Protein AF-A0A3P7RQ59-F1 (afdb_monomer_lite)

Organism: Rodentolepis nana (NCBI:txid102285)

pLDDT: mean 80.1, std 20.22, range [39.5, 98.0]

Secondary structure (DSSP, 8-state):
--HHHHHHHSPSSPEEEESSS-S-HHHHHHHT-EEEESSS--S-SSGGGSSSSSS--

Foldseek 3Di:
DPVLVVCVPDDPPAEDEDADPPDDVVVNVVSRYPYDYPPDDPPDDPPPVPDDDPPDD

Radius of gyration: 13.71 Å; chains: 1; bounding box: 34×22×33 Å

Sequence (57 aa):
MDYESLYEVMCKPAWLFDGRLILDHQKLKKIGFHVKTIGVYSNGPLDNLHFTTRGFS

Structure (mmCIF, N/CA/C/O backbone):
data_AF-A0A3P7RQ59-F1
#
_entry.id   AF-A0A3P7RQ59-F1
#
loop_
_atom_site.group_PDB
_atom_site.id
_atom_site.type_symbol
_atom_site.label_atom_id
_atom_site.label_alt_id
_atom_site.label_comp_id
_atom_site.label_asym_id
_atom_site.label_entity_id
_atom_site.label_seq_id
_atom_site.pdbx_PDB_ins_code
_atom_site.Cartn_x
_atom_site.Cartn_y
_atom_site.Cartn_z
_atom_site.occupancy
_atom_site.B_iso_or_equiv
_atom_site.auth_seq_id
_atom_site.auth_comp_id
_atom_site.auth_asym_id
_atom_site.auth_atom_id
_atom_site.pdbx_PDB_model_num
ATOM 1 N N . MET A 1 1 ? -9.440 -0.001 -9.819 1.00 79.69 1 MET A N 1
ATOM 2 C CA . MET A 1 1 ? -10.090 -0.918 -8.860 1.00 79.69 1 MET A CA 1
ATOM 3 C C . MET A 1 1 ? -10.238 -0.192 -7.542 1.00 79.69 1 MET A C 1
ATOM 5 O O . MET A 1 1 ? -9.408 0.668 -7.254 1.00 79.69 1 MET A O 1
ATOM 9 N N . ASP A 1 2 ? -11.274 -0.528 -6.785 1.00 94.88 2 ASP A N 1
ATOM 10 C CA . ASP A 1 2 ? -11.478 -0.012 -5.437 1.00 94.88 2 ASP A CA 1
ATOM 11 C C . ASP A 1 2 ? -10.743 -0.903 -4.426 1.00 94.88 2 ASP A C 1
ATOM 13 O O . ASP A 1 2 ? -11.188 -1.997 -4.081 1.00 94.88 2 ASP A O 1
ATOM 17 N N . TYR A 1 3 ? -9.552 -0.462 -4.027 1.00 96.69 3 TYR A N 1
ATOM 18 C CA . TYR A 1 3 ? -8.711 -1.201 -3.087 1.00 96.69 3 TYR A CA 1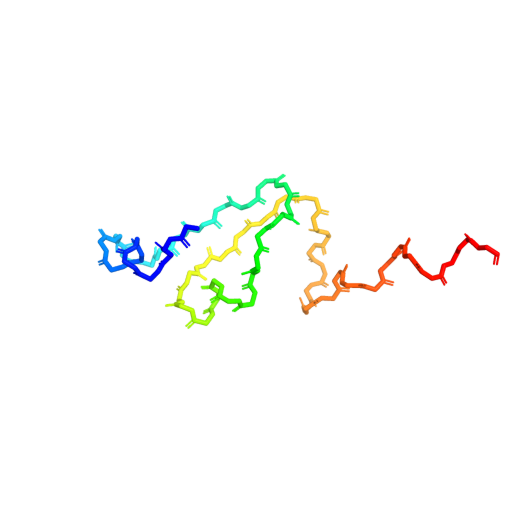
ATOM 19 C C . TYR A 1 3 ? -9.125 -0.988 -1.629 1.00 96.69 3 TYR A C 1
ATOM 21 O O . TYR A 1 3 ? -8.697 -1.762 -0.777 1.00 96.69 3 TYR A O 1
ATOM 29 N N . GLU A 1 4 ? -9.942 0.023 -1.336 1.00 97.12 4 GLU A N 1
ATOM 30 C CA . GLU A 1 4 ? -10.402 0.307 0.024 1.00 97.12 4 GLU A CA 1
ATOM 31 C C . GLU A 1 4 ? -11.457 -0.723 0.428 1.00 97.12 4 GLU A C 1
ATOM 33 O O . GLU A 1 4 ? -11.247 -1.456 1.395 1.00 97.12 4 GLU A O 1
ATOM 38 N N . SER A 1 5 ? -12.494 -0.917 -0.394 1.00 97.56 5 SER A N 1
ATOM 39 C CA . SER A 1 5 ? -13.497 -1.965 -0.147 1.00 97.56 5 SER A CA 1
ATOM 40 C C . SER A 1 5 ? -12.899 -3.374 -0.161 1.00 97.56 5 SER A C 1
ATOM 42 O O . SER A 1 5 ? -13.298 -4.233 0.624 1.00 97.56 5 SER A O 1
ATOM 44 N N . LEU A 1 6 ? -11.905 -3.629 -1.022 1.00 96.81 6 LEU A N 1
ATOM 45 C CA . LEU A 1 6 ? -11.195 -4.910 -1.012 1.00 96.81 6 LEU A CA 1
ATOM 46 C C . LEU A 1 6 ? -10.428 -5.114 0.299 1.00 96.81 6 LEU A C 1
ATOM 48 O O . LEU A 1 6 ? -10.430 -6.215 0.846 1.00 96.81 6 LEU A O 1
ATOM 52 N N . TYR A 1 7 ? -9.768 -4.071 0.809 1.00 97.94 7 TYR A N 1
ATOM 53 C CA . TYR A 1 7 ? -9.059 -4.163 2.077 1.00 97.94 7 TYR A CA 1
ATOM 54 C C . TYR A 1 7 ? -10.024 -4.521 3.208 1.00 97.94 7 TYR A C 1
ATOM 56 O O . TYR A 1 7 ? -9.704 -5.409 3.992 1.00 97.94 7 TYR A O 1
ATOM 64 N N . GLU A 1 8 ? -11.193 -3.890 3.299 1.00 98.00 8 GLU A N 1
ATOM 65 C CA . GLU A 1 8 ? -12.157 -4.114 4.389 1.00 98.00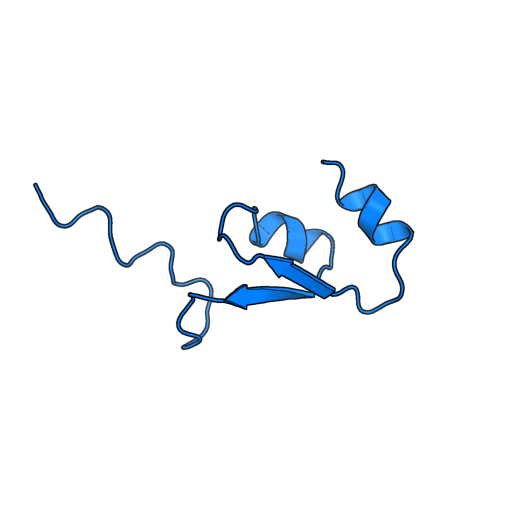 8 GLU A CA 1
ATOM 66 C C . GLU A 1 8 ? -12.562 -5.582 4.561 1.00 98.00 8 GLU A C 1
ATOM 68 O O . GLU A 1 8 ? -12.641 -6.071 5.687 1.00 98.00 8 GLU A O 1
ATOM 73 N N . VAL A 1 9 ? -12.737 -6.311 3.457 1.00 97.69 9 VAL A N 1
ATOM 74 C CA . VAL A 1 9 ? -13.185 -7.714 3.482 1.00 97.69 9 VAL A CA 1
ATOM 75 C C . VAL A 1 9 ? -12.052 -8.733 3.669 1.00 97.69 9 VAL A C 1
ATOM 77 O O . VAL A 1 9 ? -12.311 -9.928 3.801 1.00 97.69 9 VAL A O 1
ATOM 80 N N . MET A 1 10 ? -10.788 -8.298 3.683 1.00 97.88 10 MET A N 1
ATOM 81 C CA . MET A 1 10 ? -9.630 -9.190 3.813 1.00 97.88 10 MET A CA 1
ATOM 82 C C . MET A 1 10 ? -9.202 -9.421 5.266 1.00 97.88 10 MET A C 1
ATOM 84 O O . MET A 1 10 ? -9.092 -8.482 6.059 1.00 97.88 10 MET A O 1
ATOM 88 N N . CYS A 1 11 ? -8.815 -10.664 5.575 1.00 97.19 11 CYS A N 1
ATOM 89 C CA . CYS A 1 11 ? -8.161 -11.021 6.835 1.00 97.19 11 CYS A CA 1
ATOM 90 C C . CYS A 1 11 ? -6.867 -10.216 7.056 1.00 97.19 11 CYS A C 1
ATOM 92 O O . CYS A 1 11 ? -6.131 -9.925 6.108 1.00 97.19 11 CYS A O 1
ATOM 94 N N . LYS A 1 12 ? -6.584 -9.860 8.317 1.00 97.00 12 LYS A N 1
ATOM 95 C CA . LYS A 1 12 ? -5.445 -9.008 8.690 1.00 97.00 12 LYS A CA 1
ATOM 96 C C . LYS A 1 12 ? -4.280 -9.812 9.281 1.00 97.00 12 LYS A C 1
ATOM 98 O O . LYS A 1 12 ? -4.534 -10.734 10.053 1.00 97.00 12 LYS A O 1
ATOM 103 N N . PRO A 1 13 ? -3.020 -9.440 8.970 1.00 95.81 13 PRO A N 1
ATOM 104 C CA . PRO A 1 13 ? -2.610 -8.369 8.048 1.00 95.81 13 PRO A CA 1
ATOM 105 C C . PRO A 1 13 ? -2.882 -8.724 6.574 1.00 95.81 13 PRO A C 1
ATOM 107 O O . PRO A 1 13 ? -2.661 -9.858 6.154 1.00 95.81 13 PRO A O 1
ATOM 110 N N . ALA A 1 14 ? -3.349 -7.752 5.783 1.00 97.62 14 ALA A N 1
ATOM 111 C CA . ALA A 1 14 ? -3.673 -7.974 4.373 1.00 97.62 14 ALA A CA 1
ATOM 112 C C . ALA A 1 14 ? -2.425 -7.804 3.492 1.00 97.62 14 ALA A C 1
ATOM 114 O O . ALA A 1 14 ? -1.853 -6.714 3.414 1.00 97.62 14 ALA A O 1
ATOM 115 N N . TRP A 1 15 ? -2.022 -8.875 2.811 1.00 96.62 15 TRP A N 1
ATOM 116 C CA . TRP A 1 15 ? -0.865 -8.896 1.913 1.00 96.62 15 TRP A CA 1
ATOM 117 C C . TRP A 1 15 ? -1.282 -8.726 0.451 1.00 96.62 15 TRP A C 1
ATOM 119 O O . TRP A 1 15 ? -2.252 -9.342 0.011 1.00 96.62 15 TRP A O 1
ATOM 129 N N . LEU A 1 16 ? -0.528 -7.927 -0.311 1.00 94.62 16 LEU A N 1
ATOM 130 C CA . LEU A 1 16 ? -0.732 -7.741 -1.750 1.00 94.62 16 LEU A CA 1
ATOM 131 C C . LEU A 1 16 ? 0.582 -7.944 -2.511 1.00 94.62 16 LEU A C 1
ATOM 133 O O . LEU A 1 16 ? 1.585 -7.298 -2.208 1.00 94.62 16 LEU A O 1
ATOM 137 N N . PHE A 1 17 ? 0.570 -8.824 -3.512 1.00 93.44 17 PHE A N 1
ATOM 138 C CA . PHE A 1 17 ? 1.728 -9.113 -4.357 1.00 93.44 17 PHE A CA 1
ATOM 139 C C . PHE A 1 17 ? 1.574 -8.429 -5.721 1.00 93.44 17 PHE A C 1
ATOM 141 O O . PHE A 1 17 ? 0.664 -8.760 -6.476 1.00 93.44 17 PHE A O 1
ATOM 148 N N . ASP A 1 18 ? 2.468 -7.495 -6.047 1.00 91.88 18 ASP A N 1
ATOM 149 C CA . ASP A 1 18 ? 2.554 -6.866 -7.369 1.00 91.88 18 ASP A CA 1
ATOM 150 C C . ASP A 1 18 ? 3.715 -7.485 -8.153 1.00 91.88 18 ASP A C 1
ATOM 152 O O . ASP A 1 18 ? 4.880 -7.228 -7.875 1.00 91.88 18 ASP A O 1
ATOM 156 N N . GLY A 1 19 ? 3.410 -8.345 -9.123 1.00 90.31 19 GLY A N 1
ATOM 157 C CA . GLY A 1 19 ? 4.432 -8.994 -9.949 1.00 90.31 19 GLY A CA 1
ATOM 158 C C . GLY A 1 19 ? 4.917 -8.163 -11.139 1.00 90.31 19 GLY A C 1
ATOM 159 O O . GLY A 1 19 ? 5.820 -8.606 -11.842 1.00 90.31 19 GLY A O 1
ATOM 160 N N . ARG A 1 20 ? 4.285 -7.014 -11.419 1.00 88.75 20 ARG A N 1
ATOM 161 C CA . ARG A 1 20 ? 4.489 -6.251 -12.664 1.00 88.75 20 ARG A CA 1
ATOM 162 C C . ARG A 1 20 ? 4.892 -4.796 -12.446 1.00 88.75 20 ARG A C 1
ATOM 164 O O . ARG A 1 20 ? 5.158 -4.119 -13.432 1.00 88.75 20 ARG A O 1
ATOM 171 N N . LEU A 1 21 ? 4.948 -4.326 -11.200 1.00 87.75 21 LEU A N 1
ATOM 172 C CA . LEU A 1 21 ? 5.307 -2.946 -10.849 1.00 87.75 21 LEU A CA 1
ATOM 173 C C . LEU A 1 21 ? 4.385 -1.886 -11.466 1.00 87.75 21 LEU A C 1
ATOM 175 O O . LEU A 1 21 ? 4.825 -0.792 -11.805 1.00 87.75 21 LEU A O 1
ATOM 179 N N . ILE A 1 22 ? 3.099 -2.207 -11.614 1.00 90.44 22 ILE A N 1
ATOM 180 C CA . ILE A 1 22 ? 2.111 -1.308 -12.238 1.00 90.44 22 ILE A CA 1
ATOM 181 C C . ILE A 1 22 ? 1.163 -0.655 -11.229 1.00 90.44 22 ILE A C 1
ATOM 183 O O . ILE A 1 22 ? 0.367 0.204 -11.607 1.00 90.44 22 ILE A O 1
ATOM 187 N N . LEU A 1 23 ? 1.192 -1.078 -9.962 1.00 91.88 23 LEU A N 1
ATOM 188 C CA . LEU A 1 23 ? 0.305 -0.548 -8.930 1.00 91.88 23 LEU A CA 1
ATOM 189 C C . LEU A 1 23 ? 0.945 0.629 -8.184 1.00 91.88 23 LEU A C 1
ATOM 191 O O . LEU A 1 23 ? 2.153 0.671 -7.970 1.00 91.88 23 LEU A O 1
ATOM 195 N N . ASP A 1 24 ? 0.118 1.559 -7.700 1.00 92.75 24 ASP A N 1
ATOM 196 C CA . ASP A 1 24 ? 0.572 2.627 -6.804 1.00 92.75 24 ASP A CA 1
ATOM 197 C C . ASP A 1 24 ? 0.792 2.071 -5.389 1.00 92.75 24 ASP A C 1
ATOM 199 O O . ASP A 1 24 ? -0.123 1.975 -4.563 1.00 92.75 24 ASP A O 1
ATOM 203 N N . HIS A 1 25 ? 2.037 1.692 -5.103 1.00 92.31 25 HIS A N 1
ATOM 204 C CA . HIS A 1 25 ? 2.408 1.111 -3.814 1.00 92.31 25 HIS A CA 1
ATOM 205 C C . HIS A 1 25 ? 2.268 2.101 -2.658 1.00 92.31 25 HIS A C 1
ATOM 207 O O . HIS A 1 25 ? 2.047 1.666 -1.530 1.00 92.31 25 HIS A O 1
ATOM 213 N N . GLN A 1 26 ? 2.391 3.412 -2.897 1.00 93.31 26 GLN A N 1
ATOM 214 C CA . GLN A 1 26 ? 2.211 4.402 -1.835 1.00 93.31 26 GLN A CA 1
ATOM 215 C C . GLN A 1 26 ? 0.747 4.468 -1.416 1.00 93.31 26 GLN A C 1
ATOM 217 O O . GLN A 1 26 ? 0.453 4.435 -0.221 1.00 93.31 26 GLN A O 1
ATOM 222 N N . LYS A 1 27 ? -0.172 4.502 -2.387 1.00 95.94 27 LYS A N 1
ATOM 223 C CA . LYS A 1 27 ? -1.611 4.468 -2.112 1.00 95.94 27 LYS A CA 1
ATOM 224 C C . LYS A 1 27 ? -2.006 3.185 -1.380 1.00 95.94 2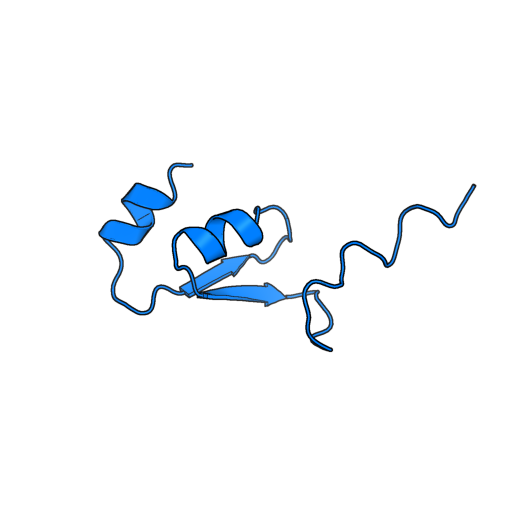7 LYS A C 1
ATOM 226 O O . LYS A 1 27 ? -2.676 3.250 -0.356 1.00 95.94 27 LYS A O 1
ATOM 231 N N . LEU A 1 28 ? -1.532 2.030 -1.841 1.00 96.31 28 LEU A N 1
ATOM 232 C CA . LEU A 1 28 ? -1.836 0.735 -1.221 1.00 96.31 28 LEU A CA 1
ATOM 233 C C . LEU A 1 28 ? -1.309 0.623 0.220 1.00 96.31 28 LEU A C 1
ATOM 235 O O . LEU A 1 28 ? -2.016 0.126 1.097 1.00 96.31 28 LEU A O 1
ATOM 239 N N . LYS A 1 29 ? -0.104 1.138 0.494 1.00 95.44 29 LYS A N 1
ATOM 240 C CA . LYS A 1 29 ? 0.448 1.205 1.858 1.00 95.44 29 LYS A CA 1
ATOM 241 C C . LYS A 1 29 ? -0.352 2.145 2.761 1.00 95.44 29 LYS A C 1
ATOM 243 O O . LYS A 1 29 ? -0.568 1.805 3.917 1.00 95.44 29 LYS A O 1
ATOM 248 N N . LYS A 1 30 ? -0.824 3.288 2.242 1.00 97.06 30 LYS A N 1
ATOM 249 C CA . LYS A 1 30 ? -1.698 4.215 2.988 1.00 97.06 30 LYS A CA 1
ATOM 250 C C . LYS A 1 30 ? -3.035 3.574 3.372 1.00 97.06 30 LYS A C 1
ATOM 252 O O . LYS A 1 30 ? -3.524 3.845 4.459 1.00 97.06 30 LYS A O 1
ATOM 257 N N . ILE A 1 31 ? -3.586 2.711 2.514 1.00 97.19 31 ILE A N 1
ATOM 258 C CA . ILE A 1 31 ? -4.800 1.925 2.810 1.00 97.19 31 ILE A CA 1
ATOM 259 C C . ILE A 1 31 ? -4.537 0.882 3.918 1.00 97.19 31 ILE A C 1
ATOM 261 O O . ILE A 1 31 ? -5.435 0.556 4.687 1.00 97.19 31 ILE A O 1
ATOM 265 N N . GLY A 1 32 ? -3.304 0.378 4.030 1.00 97.19 32 GLY A N 1
ATOM 266 C CA . GLY A 1 32 ? 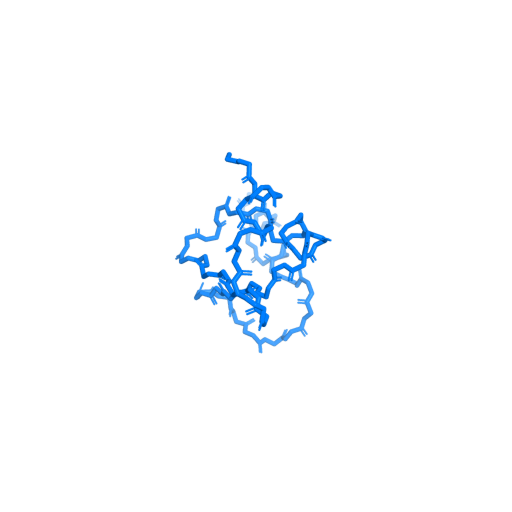-2.886 -0.583 5.061 1.00 97.19 32 GLY A CA 1
ATOM 267 C C . GLY A 1 32 ? -2.391 -1.923 4.514 1.00 97.19 32 GLY A C 1
ATOM 268 O O . GLY A 1 32 ? -2.106 -2.838 5.286 1.00 97.19 32 GLY A O 1
ATOM 269 N N . PHE A 1 33 ? -2.270 -2.071 3.191 1.00 97.69 33 PHE A N 1
ATOM 270 C CA . PHE A 1 33 ? -1.728 -3.292 2.601 1.00 97.69 33 PHE A CA 1
ATOM 271 C C . PHE A 1 33 ? -0.234 -3.454 2.876 1.00 97.69 33 PHE A C 1
ATOM 273 O O . PHE A 1 33 ? 0.571 -2.533 2.711 1.00 97.69 33 PHE A O 1
ATOM 280 N N . HIS A 1 34 ? 0.154 -4.689 3.173 1.00 95.69 34 HIS A N 1
ATOM 281 C CA . HIS A 1 34 ? 1.540 -5.121 3.158 1.00 95.69 34 HIS A CA 1
ATOM 282 C C . HIS A 1 34 ? 1.910 -5.519 1.725 1.00 95.69 34 HIS A C 1
ATOM 284 O O . HIS A 1 34 ? 1.619 -6.629 1.273 1.00 95.69 34 HIS A O 1
ATOM 290 N N . VAL A 1 35 ? 2.522 -4.591 0.988 1.00 93.62 35 VAL A N 1
ATOM 291 C CA . VAL A 1 35 ? 2.823 -4.783 -0.438 1.00 93.62 35 VAL A CA 1
ATOM 292 C C . VAL A 1 35 ? 4.189 -5.447 -0.631 1.00 93.62 35 VAL A C 1
ATOM 294 O O . VAL A 1 35 ? 5.195 -4.997 -0.074 1.00 93.62 35 VAL A O 1
ATOM 297 N N . LYS A 1 36 ? 4.235 -6.505 -1.444 1.00 90.12 36 LYS A N 1
ATOM 298 C CA . LYS A 1 36 ? 5.459 -7.182 -1.893 1.00 90.12 36 LYS A CA 1
ATOM 299 C C . LYS A 1 36 ? 5.526 -7.177 -3.413 1.00 90.12 36 LYS A C 1
ATOM 301 O O . LYS A 1 36 ? 4.505 -7.278 -4.081 1.00 90.12 36 LYS A O 1
ATOM 306 N N . THR A 1 37 ? 6.733 -7.084 -3.953 1.00 87.44 37 THR A N 1
ATOM 307 C CA . THR A 1 37 ? 6.972 -7.106 -5.395 1.00 87.44 37 THR A CA 1
ATOM 308 C C . THR A 1 37 ? 8.249 -7.867 -5.703 1.00 87.44 37 THR A C 1
ATOM 310 O O . THR A 1 37 ? 9.192 -7.853 -4.911 1.00 87.44 37 THR A O 1
ATOM 313 N N . ILE A 1 38 ? 8.271 -8.526 -6.855 1.00 76.94 38 ILE A N 1
ATOM 314 C CA . ILE A 1 38 ? 9.485 -9.091 -7.453 1.00 76.94 38 ILE A CA 1
ATOM 315 C C . ILE A 1 38 ? 10.115 -8.052 -8.395 1.00 76.94 38 ILE A C 1
ATOM 317 O O . ILE A 1 38 ? 9.449 -7.097 -8.789 1.00 76.94 38 ILE A O 1
ATOM 321 N N . GLY A 1 39 ? 11.404 -8.190 -8.718 1.00 67.94 39 GLY A N 1
ATOM 322 C CA . GLY A 1 39 ? 12.106 -7.264 -9.627 1.00 67.94 39 GLY A CA 1
ATOM 323 C C . GLY A 1 39 ? 12.549 -5.931 -9.007 1.00 67.94 39 GLY A C 1
ATOM 324 O O . GLY A 1 39 ? 13.107 -5.088 -9.701 1.00 67.94 39 GLY A O 1
ATOM 325 N N . VAL A 1 40 ? 12.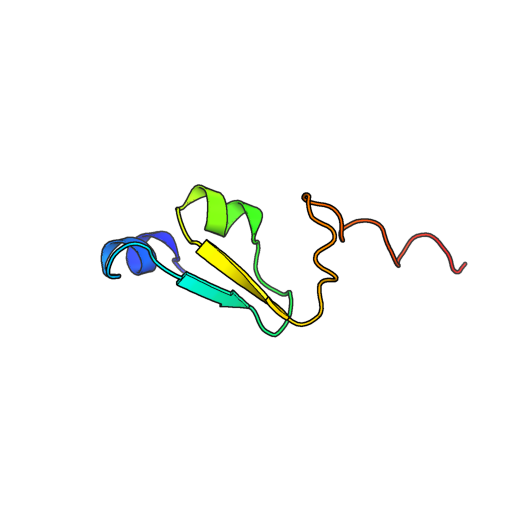352 -5.742 -7.700 1.00 64.19 40 VAL A N 1
ATOM 326 C CA . VAL A 1 40 ? 12.864 -4.595 -6.934 1.00 64.19 40 VAL A CA 1
ATOM 327 C C . VAL A 1 40 ? 13.991 -5.112 -6.057 1.00 64.19 40 VAL A C 1
ATOM 329 O O . VAL A 1 40 ? 13.743 -5.906 -5.151 1.00 64.19 40 VAL A O 1
ATOM 332 N N . TYR A 1 41 ? 15.229 -4.687 -6.323 1.00 60.78 41 TYR A N 1
ATOM 333 C CA . TYR A 1 41 ? 16.345 -4.962 -5.418 1.00 60.78 41 TYR A CA 1
ATOM 334 C C . TYR A 1 41 ? 16.025 -4.361 -4.051 1.00 60.78 41 TYR A C 1
ATOM 336 O O . TYR A 1 41 ? 15.912 -3.146 -3.901 1.00 60.78 41 TYR A O 1
ATOM 344 N N . SER A 1 42 ? 15.837 -5.224 -3.055 1.00 57.94 42 SER A N 1
ATOM 345 C CA . SER A 1 42 ? 15.505 -4.827 -1.693 1.00 57.94 42 SER A CA 1
ATOM 346 C C . SER A 1 42 ? 16.766 -4.436 -0.924 1.00 57.94 42 SER A C 1
ATOM 348 O O . SER A 1 42 ? 17.132 -5.092 0.045 1.00 57.94 42 SER A O 1
ATOM 350 N N . ASN A 1 43 ? 17.411 -3.353 -1.346 1.00 56.34 43 ASN A N 1
ATOM 351 C CA . ASN A 1 43 ? 18.253 -2.547 -0.469 1.00 56.34 43 ASN A CA 1
ATOM 352 C C . ASN A 1 43 ? 17.362 -1.363 -0.070 1.00 56.34 43 ASN A C 1
ATOM 354 O O . ASN A 1 43 ? 17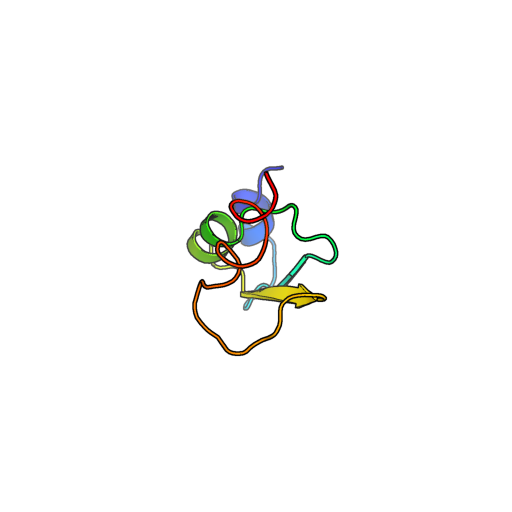.373 -0.338 -0.739 1.00 56.34 43 ASN A O 1
ATOM 358 N N . GLY A 1 44 ? 16.432 -1.596 0.871 1.00 53.91 44 GLY A N 1
ATOM 359 C CA . GLY A 1 44 ? 15.271 -0.716 1.122 1.00 53.91 44 GLY A CA 1
ATOM 360 C C . GLY A 1 44 ? 15.671 0.745 1.324 1.00 53.91 44 GLY A C 1
ATOM 361 O O . GLY A 1 44 ? 16.732 0.970 1.896 1.00 53.91 44 GLY A O 1
ATOM 362 N N . PRO A 1 45 ? 14.943 1.727 0.764 1.00 55.47 45 PRO A N 1
ATOM 363 C CA . PRO A 1 45 ? 13.799 2.482 1.315 1.00 55.47 45 PRO A CA 1
ATOM 364 C C . PRO A 1 45 ? 12.724 2.708 0.202 1.00 55.47 45 PRO A C 1
ATOM 366 O O . PRO A 1 45 ? 12.201 1.722 -0.296 1.00 55.47 45 PRO A O 1
ATOM 369 N N . LEU A 1 46 ? 12.339 3.912 -0.243 1.00 52.16 46 LEU A N 1
ATOM 370 C CA . LEU A 1 46 ? 11.329 4.149 -1.310 1.00 52.16 46 LEU A CA 1
ATOM 371 C C . LEU A 1 46 ? 11.930 4.117 -2.752 1.00 52.16 46 LEU A C 1
ATOM 373 O O . LEU A 1 46 ? 11.320 4.629 -3.689 1.00 52.16 46 LEU A O 1
ATOM 377 N N . ASP A 1 47 ? 13.109 3.518 -2.963 1.00 54.97 47 ASP A N 1
ATOM 378 C CA . ASP A 1 47 ? 14.162 4.134 -3.806 1.00 54.97 47 ASP A CA 1
ATOM 379 C C . ASP A 1 47 ? 14.306 3.708 -5.277 1.00 54.97 47 ASP A C 1
ATOM 381 O O . ASP A 1 47 ? 15.176 4.224 -5.978 1.00 54.97 47 ASP A O 1
ATOM 385 N N . ASN A 1 48 ? 13.446 2.857 -5.831 1.00 43.03 48 ASN A N 1
ATOM 386 C CA . ASN A 1 48 ? 13.573 2.494 -7.254 1.00 43.03 48 ASN A CA 1
ATOM 387 C C . ASN A 1 48 ? 12.851 3.443 -8.229 1.00 43.03 48 ASN A C 1
ATOM 389 O O . ASN A 1 48 ? 12.742 3.131 -9.411 1.00 43.03 48 ASN A O 1
ATOM 393 N N . LEU A 1 49 ? 12.447 4.642 -7.789 1.00 47.94 49 LEU A N 1
ATOM 394 C CA . LEU A 1 49 ? 12.075 5.733 -8.706 1.00 47.94 49 LEU A CA 1
ATOM 395 C C . LEU A 1 49 ? 13.287 6.241 -9.530 1.00 47.94 49 LEU A C 1
ATOM 397 O O . LEU A 1 49 ? 13.101 6.906 -10.543 1.00 47.94 49 LEU A O 1
ATOM 401 N N . HIS A 1 50 ? 14.526 5.939 -9.114 1.00 51.19 50 HIS A N 1
ATOM 402 C CA . HIS A 1 50 ? 15.725 6.679 -9.533 1.00 51.19 50 HIS A CA 1
ATOM 403 C C . HIS A 1 50 ? 16.673 5.994 -10.533 1.00 51.19 50 HIS A C 1
ATOM 405 O O . HIS A 1 50 ? 17.612 6.647 -10.986 1.00 51.19 50 HIS A O 1
ATOM 411 N N . PHE A 1 51 ? 16.476 4.726 -10.909 1.00 49.66 51 PHE A N 1
ATOM 412 C CA . PHE A 1 51 ? 17.556 4.001 -11.596 1.00 49.66 51 PHE A CA 1
ATOM 413 C C . PHE A 1 51 ? 17.570 4.001 -13.133 1.00 49.66 51 PHE A C 1
ATOM 415 O O . PHE A 1 51 ? 18.581 3.544 -13.660 1.00 49.66 51 PHE A O 1
ATOM 422 N N . THR A 1 52 ? 16.568 4.477 -13.905 1.00 46.66 52 THR A N 1
ATOM 423 C CA . THR A 1 52 ? 16.667 4.226 -15.374 1.00 46.66 52 THR A CA 1
ATOM 424 C C . THR A 1 52 ? 16.061 5.178 -16.430 1.00 46.66 52 THR A C 1
ATOM 426 O O . THR A 1 52 ? 16.064 4.772 -17.591 1.00 46.66 52 THR A O 1
ATOM 429 N N . THR A 1 53 ? 15.590 6.412 -16.181 1.00 49.34 53 THR A N 1
ATOM 430 C CA . THR A 1 53 ? 15.054 7.236 -17.314 1.00 49.34 53 THR A CA 1
ATOM 431 C C . THR A 1 53 ? 15.474 8.713 -17.408 1.00 49.34 53 THR A C 1
ATOM 433 O O . THR A 1 53 ? 14.862 9.479 -18.147 1.00 49.34 53 THR A O 1
ATOM 436 N N . ARG A 1 54 ? 16.594 9.125 -16.795 1.00 47.44 54 ARG A N 1
ATOM 437 C CA . ARG A 1 54 ? 17.335 10.352 -17.193 1.00 47.44 54 ARG A CA 1
ATOM 438 C C . ARG A 1 54 ? 18.817 10.077 -17.445 1.00 47.44 54 ARG A C 1
ATOM 440 O O . ARG A 1 54 ? 19.686 10.716 -16.862 1.00 47.44 54 ARG A O 1
ATOM 447 N N . GLY A 1 55 ? 19.112 9.090 -18.281 1.00 50.03 55 GLY A N 1
ATOM 448 C CA . GLY A 1 55 ? 20.501 8.726 -18.538 1.00 50.03 55 GLY A CA 1
ATOM 449 C C . GLY A 1 55 ? 20.746 7.989 -19.838 1.00 50.03 55 GLY A C 1
ATOM 450 O O . GLY A 1 55 ? 21.636 7.165 -19.830 1.00 50.03 55 GLY A O 1
ATOM 451 N N . PHE A 1 56 ? 19.981 8.258 -20.901 1.00 50.88 56 PHE A N 1
ATOM 452 C CA . PHE A 1 56 ? 20.368 7.974 -22.292 1.00 50.88 56 PHE A CA 1
ATOM 453 C C . PHE A 1 56 ? 19.581 8.904 -23.235 1.00 50.88 56 PHE A C 1
ATOM 455 O O . PHE A 1 56 ? 18.520 8.539 -23.737 1.00 50.88 56 PHE A O 1
ATOM 462 N N . SER A 1 57 ? 20.085 10.125 -23.423 1.00 39.50 57 SER A N 1
ATOM 463 C CA . SER A 1 57 ? 19.899 10.952 -24.626 1.00 39.50 57 SER A CA 1
ATOM 464 C C . SER A 1 57 ? 21.062 11.925 -24.729 1.00 39.50 57 SER A C 1
ATOM 466 O O . SER A 1 57 ? 21.282 12.614 -23.705 1.00 39.50 57 SER A O 1
#